Protein AF-A0A2D7YNH8-F1 (afdb_monomer_lite)

Secondary structure (DSSP, 8-state):
-HHHHHHHHHHHHHHHHHHHHHHHHHHTT---SS--HHHHHHHHHHHHHHHHHHHHHIIIII-

Radius of gyration: 14.58 Å; chains: 1; bounding box: 31×22×39 Å

Sequence (63 aa):
FYMLTGFHGMHVTLGTLMLIIMFLRVVKGHFTPDNHFAFQATSWYWHFVDVVWVCLFVVVYIL

Foldseek 3Di:
DCVLVVVLVVLVVVLVVLVVVLVVCVVVVVADPVRDVSVVVSVVSVVVSVVSVVVCCCPPPPD

Structure (mmCIF, N/CA/C/O backbone):
data_AF-A0A2D7YNH8-F1
#
_entry.id   AF-A0A2D7YNH8-F1
#
loop_
_atom_site.group_PDB
_atom_site.id
_atom_site.type_symbol
_atom_site.label_atom_id
_atom_site.label_alt_id
_atom_site.label_comp_id
_atom_site.label_asym_id
_atom_site.label_entity_id
_atom_site.label_seq_id
_atom_site.pdbx_PDB_ins_code
_atom_site.Cartn_x
_atom_site.Cartn_y
_atom_site.Cartn_z
_atom_site.occupancy
_atom_site.B_iso_or_equiv
_atom_site.auth_seq_id
_atom_site.auth_comp_id
_atom_site.auth_asym_id
_atom_site.auth_atom_id
_atom_site.pdbx_PDB_model_num
ATOM 1 N N . PHE A 1 1 ? 16.576 -6.053 -11.110 1.00 92.00 1 PHE A N 1
ATOM 2 C CA . PHE A 1 1 ? 15.310 -6.798 -10.963 1.00 92.00 1 PHE A CA 1
ATOM 3 C C . PHE A 1 1 ? 15.055 -7.203 -9.506 1.00 92.00 1 PHE A C 1
ATOM 5 O O . PHE A 1 1 ? 14.429 -6.421 -8.806 1.00 92.00 1 PHE A O 1
ATOM 12 N N . TYR A 1 2 ? 15.606 -8.323 -9.008 1.00 94.62 2 TYR A N 1
ATOM 13 C CA . TYR A 1 2 ? 15.206 -8.944 -7.727 1.00 94.62 2 TYR A CA 1
ATOM 14 C C . TYR A 1 2 ? 15.352 -8.083 -6.467 1.00 94.62 2 TYR A C 1
ATOM 16 O O . TYR A 1 2 ? 14.510 -8.169 -5.584 1.00 94.62 2 TYR A O 1
ATOM 24 N N . MET A 1 3 ? 16.389 -7.247 -6.363 1.00 96.69 3 MET A N 1
ATOM 25 C CA . MET A 1 3 ? 16.539 -6.362 -5.201 1.00 96.69 3 MET A CA 1
ATOM 26 C C . MET A 1 3 ? 15.415 -5.316 -5.138 1.00 96.69 3 MET A C 1
ATOM 28 O O . MET A 1 3 ? 14.807 -5.142 -4.089 1.00 96.69 3 MET A O 1
ATOM 32 N N . LEU A 1 4 ? 15.102 -4.661 -6.263 1.00 96.31 4 LEU A N 1
ATOM 33 C CA . LEU A 1 4 ? 14.053 -3.637 -6.338 1.00 96.31 4 LEU A CA 1
ATOM 34 C C . LEU A 1 4 ? 12.660 -4.244 -6.133 1.00 96.31 4 LEU A C 1
ATOM 36 O O . LEU A 1 4 ? 11.887 -3.757 -5.312 1.00 96.31 4 LEU A O 1
ATOM 40 N N . THR A 1 5 ? 12.358 -5.338 -6.838 1.00 97.31 5 THR A N 1
ATOM 41 C CA . THR A 1 5 ? 11.057 -6.013 -6.734 1.00 97.31 5 THR A CA 1
ATOM 42 C C . THR A 1 5 ? 10.878 -6.708 -5.384 1.00 97.31 5 THR A C 1
ATOM 44 O O . THR A 1 5 ? 9.802 -6.629 -4.800 1.00 97.31 5 THR A O 1
ATOM 47 N N . GLY A 1 6 ? 11.930 -7.324 -4.839 1.00 97.44 6 GLY A N 1
ATOM 48 C CA . GLY A 1 6 ? 11.914 -7.962 -3.522 1.00 97.44 6 GLY A CA 1
ATOM 49 C C . GLY A 1 6 ? 11.771 -6.962 -2.373 1.00 97.44 6 GLY A C 1
ATOM 50 O O . GLY A 1 6 ? 10.958 -7.176 -1.476 1.00 97.44 6 GLY A O 1
ATOM 51 N N . PHE A 1 7 ? 12.494 -5.837 -2.413 1.00 98.25 7 PHE A N 1
ATOM 52 C CA . PHE A 1 7 ? 12.345 -4.772 -1.414 1.00 98.25 7 PHE A CA 1
ATOM 53 C C . PHE A 1 7 ? 10.949 -4.145 -1.459 1.00 98.25 7 PHE A C 1
ATOM 55 O O . PHE A 1 7 ? 10.337 -3.904 -0.418 1.00 98.25 7 PHE A O 1
ATOM 62 N N . HIS A 1 8 ? 10.402 -3.949 -2.658 1.00 98.44 8 HIS A N 1
ATOM 63 C CA . HIS A 1 8 ? 9.021 -3.521 -2.816 1.00 98.44 8 HIS A CA 1
ATOM 64 C C . HIS A 1 8 ? 8.026 -4.555 -2.255 1.00 98.44 8 HIS A C 1
ATOM 66 O O . HIS A 1 8 ? 7.144 -4.197 -1.478 1.00 98.44 8 HIS A O 1
ATOM 72 N N . GLY A 1 9 ? 8.214 -5.848 -2.541 1.00 98.19 9 GLY A N 1
ATOM 73 C CA . GLY A 1 9 ? 7.392 -6.927 -1.978 1.00 98.19 9 GLY A CA 1
ATOM 74 C C . GLY A 1 9 ? 7.427 -6.992 -0.444 1.00 98.19 9 GLY A C 1
ATOM 75 O O . GLY A 1 9 ? 6.404 -7.265 0.190 1.00 98.19 9 GLY A O 1
ATOM 76 N N . MET A 1 10 ? 8.565 -6.662 0.177 1.00 98.56 10 MET A N 1
ATOM 77 C CA . MET A 1 10 ? 8.654 -6.485 1.632 1.00 98.56 10 MET A CA 1
ATOM 78 C C . MET A 1 10 ? 7.730 -5.354 2.116 1.00 98.56 10 MET A C 1
ATOM 80 O O . MET A 1 10 ? 6.998 -5.547 3.087 1.00 98.56 10 MET A O 1
ATOM 84 N N . HIS A 1 11 ? 7.716 -4.204 1.435 1.00 98.62 11 HIS A N 1
ATOM 85 C CA . HIS A 1 11 ? 6.842 -3.076 1.787 1.00 98.62 11 HIS A CA 1
ATOM 86 C C . HIS A 1 11 ? 5.361 -3.429 1.617 1.00 98.62 11 HIS A C 1
ATOM 88 O O . HIS A 1 11 ? 4.560 -3.124 2.498 1.00 98.62 11 HIS A O 1
ATOM 94 N N . VAL A 1 12 ? 4.998 -4.138 0.541 1.00 98.62 12 VAL A N 1
ATOM 95 C CA . VAL A 1 12 ? 3.635 -4.662 0.334 1.00 98.62 12 VAL A CA 1
ATOM 96 C C . VAL A 1 12 ? 3.225 -5.578 1.488 1.00 98.62 12 VAL A C 1
ATOM 98 O O . VAL A 1 12 ? 2.135 -5.434 2.044 1.00 98.62 12 VAL A O 1
ATOM 101 N N . THR A 1 13 ? 4.109 -6.493 1.897 1.00 98.69 13 THR A N 1
ATOM 102 C CA . THR A 1 13 ? 3.847 -7.412 3.016 1.00 98.69 13 THR A CA 1
ATOM 103 C C . THR A 1 13 ? 3.625 -6.641 4.318 1.00 98.69 13 THR A C 1
ATOM 105 O O . THR A 1 13 ? 2.637 -6.877 5.014 1.00 98.69 13 THR A O 1
ATOM 108 N N . LEU A 1 14 ? 4.492 -5.670 4.623 1.00 98.69 14 LEU A N 1
ATOM 109 C CA . LEU A 1 14 ? 4.359 -4.822 5.808 1.00 98.69 14 LEU A CA 1
ATOM 110 C C . LEU A 1 14 ? 3.061 -4.002 5.781 1.00 98.69 14 LEU A C 1
ATOM 112 O O . LEU A 1 14 ? 2.323 -3.996 6.766 1.00 98.69 14 LEU A O 1
ATOM 116 N N . GLY A 1 15 ? 2.741 -3.373 4.649 1.00 98.50 15 GLY A N 1
ATOM 117 C CA . GLY A 1 15 ? 1.499 -2.620 4.469 1.00 98.50 15 GLY A CA 1
ATOM 118 C C . GLY A 1 15 ? 0.260 -3.498 4.649 1.00 98.50 15 GLY A C 1
ATOM 119 O O . GLY A 1 15 ? -0.720 -3.071 5.256 1.00 98.50 15 GLY A O 1
ATOM 120 N N . THR A 1 16 ? 0.326 -4.757 4.210 1.00 98.62 16 THR A N 1
ATOM 121 C CA . THR A 1 16 ? -0.791 -5.704 4.325 1.00 98.62 16 THR A CA 1
ATOM 122 C C . THR A 1 16 ? -1.014 -6.072 5.788 1.00 98.62 16 THR A C 1
ATOM 124 O O . THR A 1 16 ? -2.147 -6.058 6.265 1.00 98.62 16 THR A O 1
ATOM 127 N N . LEU A 1 17 ? 0.064 -6.328 6.537 1.00 98.75 17 LEU A N 1
ATOM 128 C CA . LEU A 1 17 ? -0.012 -6.560 7.981 1.00 98.75 17 LEU A CA 1
ATOM 129 C C . LEU A 1 17 ? -0.579 -5.342 8.720 1.00 98.75 17 LEU A C 1
ATOM 131 O O . LEU A 1 17 ? -1.445 -5.502 9.581 1.00 98.75 17 LEU A O 1
ATOM 135 N N . MET A 1 18 ? -0.150 -4.127 8.361 1.00 98.56 18 MET A N 1
ATOM 136 C CA . MET A 1 18 ? -0.703 -2.894 8.928 1.00 98.56 18 MET A CA 1
ATOM 137 C C . MET A 1 18 ? -2.210 -2.782 8.660 1.00 98.56 18 MET A C 1
ATOM 139 O O . MET A 1 18 ? -2.970 -2.525 9.594 1.00 98.56 18 MET A O 1
ATOM 143 N N . LEU A 1 19 ? -2.664 -3.042 7.428 1.00 98.31 19 LEU A N 1
ATOM 144 C CA . LEU A 1 19 ? -4.086 -3.023 7.071 1.00 98.31 19 LEU A CA 1
ATOM 145 C C . LEU A 1 19 ? -4.898 -4.089 7.810 1.00 98.31 19 LEU A C 1
ATOM 147 O O . LEU A 1 19 ? -5.987 -3.781 8.289 1.00 98.31 19 LEU A O 1
ATOM 151 N N . ILE A 1 20 ? -4.372 -5.306 7.971 1.00 98.62 20 ILE A N 1
ATOM 152 C CA . ILE A 1 20 ? -5.022 -6.360 8.767 1.00 98.62 20 ILE A CA 1
ATOM 153 C C . ILE A 1 20 ? -5.202 -5.892 10.216 1.00 98.62 20 ILE A C 1
ATOM 155 O O . ILE A 1 20 ? -6.290 -6.013 10.782 1.00 98.62 20 ILE A O 1
ATOM 159 N N . ILE A 1 21 ? -4.166 -5.302 10.821 1.00 98.50 21 ILE A N 1
ATOM 160 C CA . ILE A 1 21 ? -4.253 -4.761 12.184 1.00 98.50 21 ILE A CA 1
ATOM 161 C C . ILE A 1 21 ? -5.273 -3.617 12.244 1.00 98.50 21 ILE A C 1
ATOM 163 O O . ILE A 1 21 ? -6.074 -3.565 13.180 1.00 98.50 21 ILE A O 1
ATOM 167 N N . MET A 1 22 ? -5.281 -2.713 11.259 1.00 98.31 22 MET A N 1
ATOM 168 C CA . MET A 1 22 ? -6.262 -1.627 11.195 1.00 98.31 22 MET A CA 1
ATOM 169 C C . MET A 1 22 ? -7.688 -2.163 11.064 1.00 98.31 22 MET A C 1
ATOM 171 O O . ME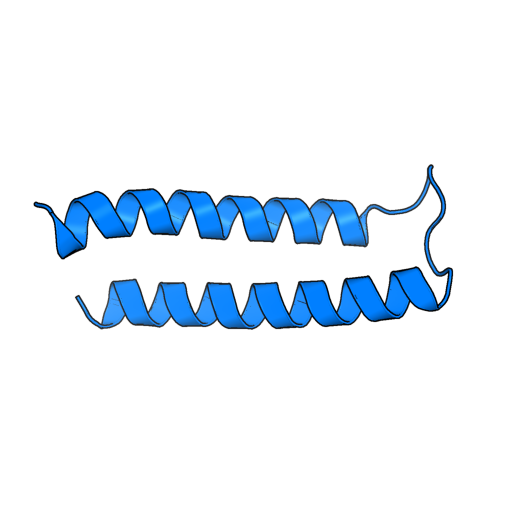T A 1 22 ? -8.559 -1.708 11.801 1.00 98.31 22 MET A O 1
ATOM 175 N N . PHE A 1 23 ? -7.919 -3.170 10.221 1.00 98.25 23 PHE A N 1
ATOM 176 C CA . PHE A 1 23 ? -9.215 -3.831 10.076 1.00 98.25 23 PHE A CA 1
ATOM 177 C C . PHE A 1 23 ? -9.707 -4.400 11.412 1.00 98.25 23 PHE A C 1
ATOM 179 O O . PHE A 1 23 ? -10.818 -4.095 11.846 1.00 98.25 23 PHE A O 1
ATOM 186 N N . LEU A 1 24 ? -8.855 -5.142 12.129 1.00 98.56 24 LEU A N 1
ATOM 187 C CA . LEU A 1 24 ? -9.202 -5.681 13.448 1.00 98.56 24 LEU A CA 1
ATOM 188 C C . LEU A 1 24 ? -9.516 -4.575 14.468 1.00 98.56 24 LEU A C 1
ATOM 190 O O . LEU A 1 24 ? -10.416 -4.733 15.292 1.00 98.56 24 LEU A O 1
ATOM 194 N N . ARG A 1 25 ? -8.795 -3.448 14.428 1.00 98.06 25 ARG A N 1
ATOM 195 C CA . ARG A 1 25 ? -9.052 -2.290 15.303 1.00 98.06 25 ARG A CA 1
ATOM 196 C C . ARG A 1 25 ? -10.352 -1.562 14.955 1.00 98.06 25 ARG A C 1
ATOM 198 O O . ARG A 1 25 ? -11.037 -1.118 15.874 1.00 98.06 25 ARG A O 1
ATOM 205 N N . VAL A 1 26 ? -10.699 -1.466 13.670 1.00 97.44 26 VAL A N 1
ATOM 206 C CA . VAL A 1 26 ? -11.984 -0.916 13.203 1.00 97.44 26 VAL A CA 1
ATOM 207 C C . VAL A 1 26 ? -13.137 -1.781 13.706 1.00 97.44 26 VAL A C 1
ATOM 209 O O . VAL A 1 26 ? -14.053 -1.254 14.328 1.00 97.44 26 VAL A O 1
ATOM 212 N N . VAL A 1 27 ? -13.059 -3.107 13.536 1.00 98.00 27 VAL A N 1
ATOM 213 C CA . VAL A 1 27 ? -14.094 -4.044 14.018 1.00 98.00 27 VAL A CA 1
ATOM 214 C C . VAL A 1 27 ? -14.265 -3.976 15.541 1.00 98.00 27 VAL A C 1
ATOM 216 O O . VAL A 1 27 ? -15.378 -4.097 16.042 1.00 98.00 27 VAL A O 1
ATOM 219 N N . LYS A 1 28 ? -13.184 -3.727 16.292 1.00 97.88 28 LYS A N 1
ATOM 220 C CA . LYS A 1 28 ? -13.225 -3.526 17.752 1.00 97.88 28 LYS A CA 1
ATOM 221 C C . LYS A 1 28 ? -13.677 -2.123 18.189 1.00 97.88 28 LYS A C 1
ATOM 223 O O . LYS A 1 28 ? -13.708 -1.856 19.386 1.00 97.88 28 LYS A O 1
ATOM 228 N N . GLY A 1 29 ? -13.999 -1.221 17.259 1.00 96.94 29 GLY A N 1
ATOM 229 C CA . GLY A 1 29 ? -14.490 0.125 17.573 1.00 96.94 29 GLY A CA 1
ATOM 230 C C . GLY A 1 29 ? -13.431 1.074 18.143 1.00 96.94 29 GLY A C 1
ATOM 231 O O . GLY A 1 29 ? -13.770 2.019 18.845 1.00 96.94 29 GLY A O 1
ATOM 232 N N . HIS A 1 30 ? -12.141 0.850 17.865 1.00 96.69 30 HIS A N 1
ATOM 233 C CA . HIS A 1 30 ? -11.049 1.673 18.411 1.00 96.69 30 HIS A CA 1
ATOM 234 C C . HIS A 1 30 ? -10.921 3.071 17.774 1.00 96.69 30 HIS A C 1
ATOM 236 O O . HIS A 1 30 ? -9.991 3.804 18.114 1.00 96.69 30 HIS A O 1
ATOM 242 N N . PHE A 1 31 ? -11.781 3.420 16.818 1.00 96.94 31 PHE A N 1
ATOM 243 C CA . PHE A 1 31 ? -11.682 4.646 16.033 1.00 96.94 31 PHE A CA 1
ATOM 244 C C . PHE A 1 31 ? -13.010 5.394 16.022 1.00 96.94 31 PHE A C 1
ATOM 246 O O . PHE A 1 31 ? -14.075 4.781 15.963 1.00 96.94 31 PHE A O 1
ATOM 253 N N . THR A 1 32 ? -12.927 6.721 16.024 1.00 96.44 32 THR A N 1
ATOM 254 C CA . THR A 1 32 ? -14.069 7.614 15.794 1.00 96.44 32 THR A CA 1
ATOM 255 C C . THR A 1 32 ? -13.851 8.409 14.504 1.00 96.44 32 THR A C 1
ATOM 257 O O . THR A 1 32 ? -12.709 8.512 14.037 1.00 96.44 32 THR A O 1
ATOM 260 N N . PRO A 1 33 ? -14.906 9.013 13.925 1.00 94.00 33 PRO A N 1
ATOM 261 C CA . PRO A 1 33 ? -14.772 9.858 12.740 1.00 94.00 33 PRO A CA 1
ATOM 262 C C . PRO A 1 33 ? -13.781 11.014 12.901 1.00 94.00 33 PRO A C 1
ATOM 264 O O . PRO A 1 33 ? -13.214 11.438 11.910 1.00 94.00 33 PRO A O 1
ATOM 267 N N . ASP A 1 34 ? -13.501 11.471 14.122 1.00 96.31 34 ASP A N 1
ATOM 268 C CA . ASP A 1 34 ? -12.521 12.538 14.370 1.00 96.31 34 ASP A CA 1
ATOM 269 C C . ASP A 1 34 ? -11.157 12.004 14.841 1.00 96.31 34 ASP A C 1
ATOM 271 O O . ASP A 1 34 ? -10.145 12.693 14.740 1.00 96.31 34 ASP A O 1
ATOM 275 N N . ASN A 1 35 ? -11.096 10.760 15.335 1.00 95.88 35 ASN A N 1
ATOM 276 C CA . ASN A 1 35 ? -9.877 10.151 15.867 1.00 95.88 35 ASN A CA 1
ATOM 277 C C . ASN A 1 35 ? -9.598 8.785 15.227 1.00 95.88 35 ASN A C 1
ATOM 279 O O . ASN A 1 35 ? -9.933 7.722 15.760 1.00 95.88 35 ASN A O 1
ATOM 283 N N . HIS A 1 36 ? -8.965 8.835 14.057 1.00 96.88 36 HIS A N 1
ATOM 284 C CA . HIS A 1 36 ? -8.606 7.661 13.262 1.00 96.88 36 HIS A CA 1
ATOM 285 C C . HIS A 1 36 ? -7.279 7.850 12.503 1.00 96.88 36 HIS A C 1
ATOM 287 O O . HIS A 1 36 ? -7.062 7.267 11.441 1.00 96.88 36 HIS A O 1
ATOM 293 N N . PHE A 1 37 ? -6.349 8.632 13.065 1.00 97.69 37 PHE A N 1
ATOM 294 C CA . PHE A 1 37 ? -5.058 8.933 12.430 1.00 97.69 37 PHE A CA 1
ATOM 295 C C . PHE A 1 37 ? -4.250 7.678 12.067 1.00 97.69 37 PHE A C 1
ATOM 297 O O . PHE A 1 37 ? -3.667 7.613 10.992 1.00 97.69 37 PHE A O 1
ATOM 304 N N . ALA A 1 38 ? -4.253 6.643 12.915 1.00 96.69 38 ALA A N 1
ATOM 305 C CA . ALA A 1 38 ? -3.539 5.396 12.617 1.00 96.69 38 A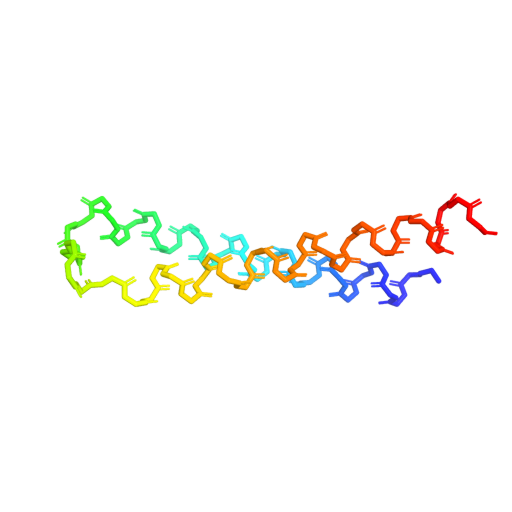LA A CA 1
ATOM 306 C C . ALA A 1 38 ? -4.044 4.719 11.326 1.00 96.69 38 ALA A C 1
ATOM 308 O O . ALA A 1 38 ? -3.251 4.167 10.562 1.00 96.69 38 ALA A O 1
ATOM 309 N N . PHE A 1 39 ? -5.353 4.802 11.062 1.00 97.12 39 PHE A N 1
ATOM 310 C CA . PHE A 1 39 ? -5.943 4.331 9.813 1.00 97.12 39 PHE A CA 1
ATOM 311 C C . PHE A 1 39 ? -5.520 5.218 8.633 1.00 97.12 39 PHE A C 1
ATOM 313 O O . PHE A 1 39 ? -5.093 4.690 7.609 1.00 97.12 39 PHE A O 1
ATOM 320 N N . GLN A 1 40 ? -5.550 6.548 8.793 1.00 97.94 40 GLN A N 1
ATOM 321 C CA . GLN A 1 40 ? -5.096 7.491 7.757 1.00 97.94 40 GLN A CA 1
ATOM 322 C C . GLN A 1 40 ? -3.627 7.262 7.378 1.00 97.94 40 GLN A C 1
ATOM 324 O O . GLN A 1 40 ? -3.311 7.125 6.200 1.00 97.94 40 GLN A O 1
ATOM 329 N N . ALA A 1 41 ? -2.741 7.130 8.366 1.00 98.06 41 ALA A N 1
ATOM 330 C CA . ALA A 1 41 ? -1.321 6.874 8.148 1.00 98.06 41 ALA A CA 1
ATOM 331 C C . ALA A 1 41 ? -1.078 5.538 7.427 1.00 98.06 41 ALA A C 1
ATOM 333 O O . ALA A 1 41 ? -0.253 5.462 6.518 1.00 98.06 41 ALA A O 1
ATOM 334 N N . THR A 1 42 ? -1.829 4.495 7.791 1.00 98.25 42 THR A N 1
ATOM 335 C CA . THR A 1 42 ? -1.753 3.193 7.111 1.00 98.25 42 THR A CA 1
ATOM 336 C C . THR A 1 42 ? -2.243 3.289 5.663 1.00 98.25 42 THR A C 1
ATOM 338 O O . THR A 1 42 ? -1.632 2.704 4.772 1.00 98.25 42 THR A O 1
ATOM 341 N N . SER A 1 43 ? -3.302 4.063 5.407 1.00 98.00 43 SER A N 1
ATOM 342 C CA . SER A 1 43 ? -3.793 4.337 4.051 1.00 98.00 43 SER A CA 1
ATOM 343 C C . SER A 1 43 ? -2.756 5.093 3.210 1.00 98.00 43 SER A C 1
ATOM 345 O O . SER A 1 43 ? -2.466 4.696 2.082 1.00 98.00 43 SER A O 1
ATOM 347 N N . TRP A 1 44 ? -2.104 6.118 3.773 1.00 98.62 44 TRP A N 1
ATOM 348 C CA . TRP A 1 44 ? -1.006 6.819 3.096 1.00 98.62 44 TRP A CA 1
ATOM 349 C C . TRP A 1 44 ? 0.160 5.889 2.768 1.00 98.62 44 TRP A C 1
ATOM 351 O O . TRP A 1 44 ? 0.685 5.946 1.657 1.00 98.62 44 TRP A O 1
ATOM 361 N N . TYR A 1 45 ? 0.539 5.004 3.696 1.00 98.69 45 TYR A N 1
ATOM 362 C CA . TYR A 1 45 ? 1.570 4.000 3.437 1.00 98.69 45 TYR A CA 1
ATOM 363 C C . TYR A 1 45 ? 1.169 3.070 2.285 1.00 98.69 45 TYR A C 1
ATOM 365 O O . TYR A 1 45 ? 1.985 2.790 1.410 1.00 98.69 45 TYR A O 1
ATOM 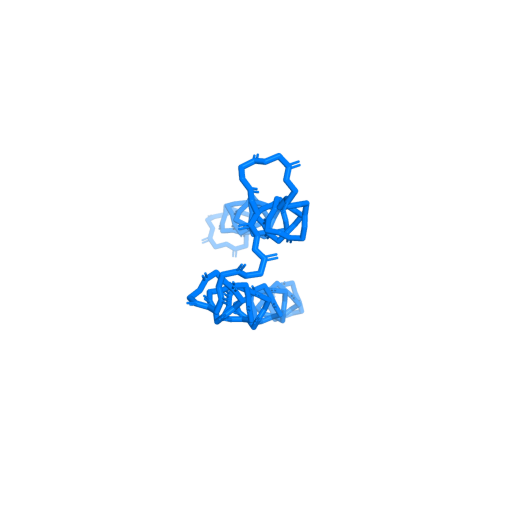373 N N . TRP A 1 46 ? -0.092 2.63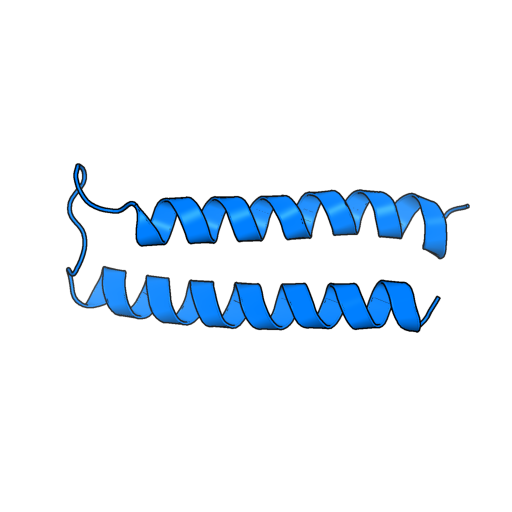5 2.236 1.00 98.75 46 TRP A N 1
ATOM 374 C CA . TRP A 1 46 ? -0.585 1.779 1.158 1.00 98.75 46 TRP A CA 1
ATOM 375 C C . TRP A 1 46 ? -0.539 2.470 -0.209 1.00 98.75 46 TRP A C 1
ATOM 377 O O . TRP A 1 46 ? -0.037 1.894 -1.172 1.00 98.75 46 TRP A O 1
ATOM 387 N N . HIS A 1 47 ? -0.975 3.730 -0.288 1.00 98.56 47 HIS A N 1
ATOM 388 C CA . HIS A 1 47 ? -0.887 4.515 -1.522 1.00 98.56 47 HIS A CA 1
ATOM 389 C C . HIS A 1 47 ? 0.559 4.792 -1.950 1.00 98.56 47 HIS A C 1
ATOM 391 O O . HIS A 1 47 ? 0.855 4.769 -3.141 1.00 98.56 47 HIS A O 1
ATOM 397 N N . PHE A 1 48 ? 1.476 5.007 -1.002 1.00 98.50 48 PHE A N 1
ATOM 398 C CA . PHE A 1 48 ? 2.905 5.093 -1.307 1.00 98.50 48 PHE A CA 1
ATOM 399 C C . PHE A 1 48 ? 3.407 3.812 -1.985 1.00 98.50 48 PHE A C 1
ATOM 401 O O . PHE A 1 48 ? 4.071 3.885 -3.020 1.00 98.50 48 PHE A O 1
ATOM 408 N N . VAL A 1 49 ? 3.067 2.646 -1.430 1.00 98.62 49 VAL A N 1
ATOM 409 C CA . VAL A 1 49 ? 3.448 1.355 -2.013 1.00 98.62 49 VAL A CA 1
ATOM 410 C C . VAL A 1 49 ? 2.861 1.212 -3.423 1.00 98.62 49 VAL A C 1
ATOM 412 O O . VAL A 1 49 ? 3.603 0.879 -4.342 1.00 98.62 49 VAL A O 1
ATOM 415 N N . ASP A 1 50 ? 1.588 1.545 -3.633 1.00 98.38 50 ASP A N 1
ATOM 416 C CA . ASP A 1 50 ? 0.936 1.466 -4.950 1.00 98.38 50 ASP A CA 1
ATOM 417 C C . ASP A 1 50 ? 1.637 2.330 -6.0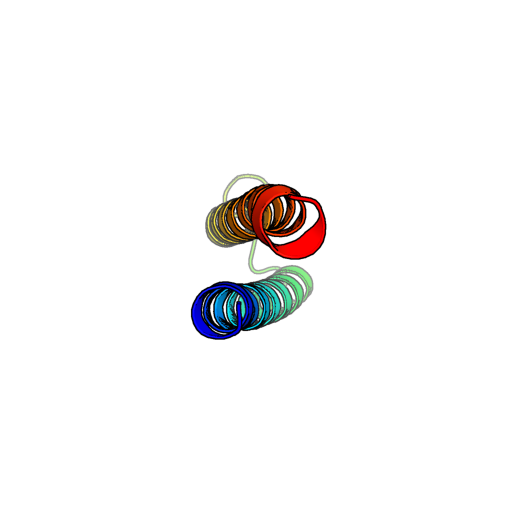18 1.00 98.38 50 ASP A C 1
ATOM 419 O O . ASP A 1 50 ? 2.009 1.846 -7.089 1.00 98.38 50 ASP A O 1
ATOM 423 N N . VAL A 1 51 ? 1.943 3.592 -5.696 1.00 98.62 51 VAL A N 1
ATOM 424 C CA . VAL A 1 51 ? 2.667 4.491 -6.614 1.00 98.62 51 VAL A CA 1
ATOM 425 C C . VAL A 1 51 ? 4.058 3.947 -6.957 1.00 98.62 51 VAL A C 1
ATOM 427 O O . VAL A 1 51 ? 4.465 3.969 -8.121 1.00 98.62 51 VAL A O 1
ATOM 430 N N . VAL A 1 52 ? 4.789 3.418 -5.970 1.00 98.44 52 VAL A N 1
ATOM 431 C CA . VAL A 1 52 ? 6.101 2.792 -6.209 1.00 98.44 52 VAL A CA 1
ATOM 432 C C . VAL A 1 52 ? 5.969 1.577 -7.128 1.00 98.44 52 VAL A C 1
ATOM 434 O O . VAL A 1 52 ? 6.834 1.373 -7.983 1.00 98.44 52 VAL A O 1
ATOM 437 N N . TRP A 1 53 ? 4.896 0.793 -6.996 1.00 98.31 53 TRP A N 1
ATOM 438 C CA . TRP A 1 53 ? 4.655 -0.356 -7.863 1.00 98.31 53 TRP A CA 1
ATOM 439 C C . TRP A 1 53 ? 4.420 0.051 -9.314 1.00 98.31 53 TRP A C 1
ATOM 441 O O . TRP A 1 53 ? 5.044 -0.525 -10.202 1.00 98.31 53 TRP A O 1
ATOM 451 N N . VAL A 1 54 ? 3.590 1.068 -9.564 1.00 98.31 54 VAL A N 1
ATOM 452 C CA . VAL A 1 54 ? 3.343 1.578 -10.924 1.00 98.31 54 VAL A CA 1
ATOM 453 C C . VAL A 1 54 ? 4.655 2.012 -11.584 1.00 98.31 54 VAL A C 1
ATOM 455 O O . VAL A 1 54 ? 4.943 1.611 -12.713 1.00 98.31 54 VAL A O 1
ATOM 458 N N . CYS A 1 55 ? 5.499 2.756 -10.864 1.00 97.81 55 CYS A N 1
ATOM 459 C CA . CYS A 1 55 ? 6.818 3.161 -11.355 1.00 97.81 55 CYS A CA 1
ATOM 460 C C . CYS A 1 55 ? 7.732 1.957 -11.640 1.00 97.81 55 CYS A C 1
ATOM 462 O O . CYS A 1 55 ? 8.364 1.896 -12.696 1.00 97.81 55 CYS A O 1
ATOM 464 N N . LEU A 1 56 ? 7.802 0.987 -10.720 1.00 97.00 56 LEU A N 1
ATOM 465 C CA . LEU A 1 56 ? 8.611 -0.221 -10.902 1.00 97.00 56 LEU A CA 1
ATOM 466 C C . LEU A 1 56 ? 8.115 -1.076 -12.065 1.00 97.00 56 LEU A C 1
ATOM 468 O O . LEU A 1 56 ? 8.938 -1.606 -12.804 1.00 97.00 56 LEU A O 1
ATOM 472 N N . PHE A 1 57 ? 6.803 -1.205 -12.250 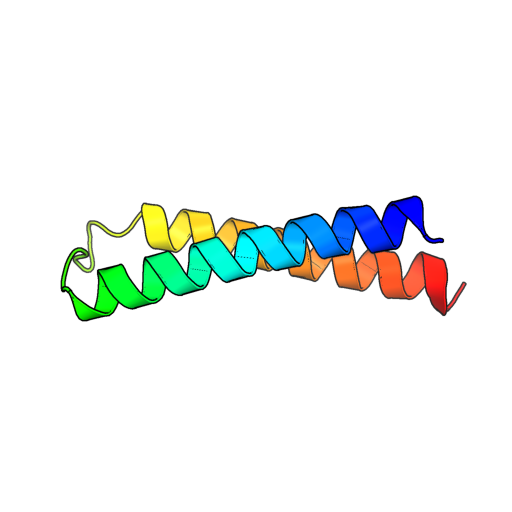1.00 97.50 57 PHE A N 1
ATOM 473 C CA . PHE A 1 57 ? 6.225 -1.965 -13.350 1.00 97.50 57 PHE A CA 1
ATOM 474 C C . PHE A 1 57 ? 6.669 -1.394 -14.700 1.00 97.50 57 PHE A C 1
ATOM 476 O O . PHE A 1 57 ? 7.196 -2.124 -15.537 1.00 97.50 57 PHE A O 1
ATOM 483 N N . VAL A 1 58 ? 6.556 -0.074 -14.872 1.00 97.94 58 VAL A N 1
ATOM 484 C CA . VAL A 1 58 ? 6.995 0.602 -16.101 1.00 97.94 58 VAL A CA 1
ATOM 485 C C . VAL A 1 58 ? 8.502 0.434 -16.325 1.00 97.94 58 VAL A C 1
ATOM 487 O O . VAL A 1 58 ? 8.915 0.046 -17.411 1.00 97.94 58 VAL A O 1
ATOM 490 N N . VAL A 1 59 ? 9.333 0.682 -15.309 1.00 96.81 59 VAL A N 1
ATOM 491 C CA . VAL A 1 59 ? 10.801 0.715 -15.474 1.00 96.81 59 VAL A CA 1
ATOM 492 C C . VAL A 1 59 ? 11.447 -0.670 -15.541 1.00 96.81 59 VAL A C 1
ATOM 494 O O . VAL A 1 59 ? 12.482 -0.817 -16.173 1.00 96.81 59 VAL A O 1
ATOM 497 N N . VAL A 1 60 ? 10.908 -1.668 -14.839 1.00 96.25 60 VAL A N 1
ATOM 498 C CA . VAL A 1 60 ? 11.555 -2.986 -14.691 1.00 96.25 60 VAL A CA 1
ATOM 499 C C . VAL A 1 60 ? 10.944 -4.045 -15.609 1.00 96.25 60 VAL A C 1
ATOM 501 O O . VAL A 1 60 ? 11.623 -5.025 -15.914 1.00 96.25 60 VAL A O 1
ATOM 504 N N . TYR A 1 61 ? 9.676 -3.891 -16.009 1.00 94.94 61 TYR A N 1
ATOM 505 C CA . TYR A 1 61 ? 8.969 -4.890 -16.817 1.00 94.94 61 TYR A CA 1
ATOM 506 C C . TYR A 1 61 ? 8.625 -4.423 -18.236 1.00 94.94 61 TYR A C 1
ATOM 508 O O . TYR A 1 61 ? 8.455 -5.283 -19.098 1.00 94.94 61 TYR A O 1
ATOM 516 N N . ILE A 1 62 ? 8.489 -3.115 -18.488 1.00 96.62 62 ILE A N 1
ATOM 517 C CA . ILE A 1 62 ? 8.146 -2.589 -19.822 1.00 96.62 62 ILE A CA 1
ATOM 518 C C . ILE A 1 62 ? 9.376 -2.043 -20.559 1.00 96.62 62 ILE A C 1
ATOM 520 O O . ILE A 1 62 ? 9.548 -2.356 -21.736 1.00 96.62 62 ILE A O 1
ATOM 524 N N . LEU A 1 63 ? 10.177 -1.202 -19.897 1.00 92.56 63 LEU A N 1
ATOM 525 C CA . LEU A 1 63 ? 11.409 -0.609 -20.441 1.00 92.56 63 LEU A CA 1
ATOM 526 C C . LEU A 1 63 ? 12.612 -1.544 -20.268 1.00 92.56 63 LEU A C 1
ATOM 528 O O . LEU A 1 63 ? 13.446 -1.574 -21.200 1.00 92.56 63 LEU A O 1
#

pLDDT: mean 97.52, std 1.42, range [92.0, 98.75]